Protein AF-A0AAE3GGA7-F1 (afdb_monomer_lite)

Foldseek 3Di:
DCVVPVQAEAEAELDEQDDDPPDPCVRVVSVVVSVCVVVVQVVPADPRHHYHYHYPHPPDDPVPNCPVHD

InterPro domains:
  IPR036514 SGNH hydrolase superfamily [G3DSA:3.40.50.1110] (1-70)

Radius of gyration: 14.79 Å; chains: 1; bounding box: 34×22×38 Å

Secondary structure (DSSP, 8-state):
-TTT-TT--EEEEPPPP---TT-TTHHHHHHHHHHHHHHHHHHH--SSS-EEEE--STT--HHHH-TT--

Organism: NCBI:txid334858

Sequence (70 aa):
MRASNPGMKILVARIIPVEPSGCAACPQRVVALNKAIPGWAAGKSTAQSPITVLDQWTGFTAATDTNAGV

pLDDT: mean 92.8, std 9.89, range [52.69, 98.81]

Structure (mmCIF, N/CA/C/O backbone):
data_AF-A0AAE3GGA7-F1
#
_entry.id   AF-A0AAE3GGA7-F1
#
loop_
_atom_site.group_PDB
_atom_site.id
_atom_site.type_symbol
_atom_site.label_atom_id
_atom_site.label_alt_id
_atom_site.label_comp_id
_atom_site.label_asym_id
_atom_site.label_entity_id
_atom_site.label_seq_id
_atom_site.pdbx_PDB_ins_code
_atom_site.Cartn_x
_atom_site.Cartn_y
_atom_site.Cartn_z
_atom_site.occupancy
_atom_site.B_iso_or_equiv
_atom_site.auth_seq_id
_atom_site.auth_comp_id
_atom_site.auth_asym_id
_atom_site.auth_atom_id
_atom_site.pdbx_PDB_model_num
ATOM 1 N N . MET A 1 1 ? -3.799 -12.257 10.962 1.00 95.31 1 MET A N 1
ATOM 2 C CA . MET A 1 1 ? -3.445 -10.932 11.522 1.00 95.31 1 MET A CA 1
ATOM 3 C C . MET A 1 1 ? -4.423 -10.499 12.615 1.00 95.31 1 MET A C 1
ATOM 5 O O . MET A 1 1 ? -4.173 -10.838 13.763 1.00 95.31 1 MET A O 1
ATOM 9 N N . ARG A 1 2 ? -5.559 -9.855 12.304 1.00 97.94 2 ARG A N 1
ATOM 10 C CA . ARG A 1 2 ? -6.496 -9.338 13.329 1.00 97.94 2 ARG A CA 1
ATOM 11 C C . ARG A 1 2 ? -7.148 -10.400 14.223 1.00 97.94 2 ARG A C 1
ATOM 13 O O . ARG A 1 2 ? -7.452 -10.106 15.365 1.00 97.94 2 ARG A O 1
ATOM 20 N N . ALA A 1 3 ? -7.288 -11.637 13.741 1.00 97.88 3 ALA A N 1
ATOM 21 C CA . ALA A 1 3 ? -7.726 -12.760 14.576 1.00 97.88 3 ALA A CA 1
ATOM 22 C C . ALA A 1 3 ? -6.764 -13.059 15.747 1.00 97.88 3 ALA A C 1
ATOM 24 O O . ALA A 1 3 ? -7.200 -13.549 16.777 1.00 97.88 3 ALA A O 1
ATOM 25 N N . SER A 1 4 ? -5.469 -12.751 15.600 1.00 98.25 4 SER A N 1
ATOM 26 C CA . SER A 1 4 ? -4.462 -12.921 16.658 1.00 98.25 4 SER A CA 1
ATOM 27 C C . SER A 1 4 ? -4.310 -11.666 17.524 1.00 98.25 4 SER A C 1
ATOM 29 O O . SER A 1 4 ? -4.114 -11.782 18.727 1.00 98.25 4 SER A O 1
ATOM 31 N N . ASN A 1 5 ? -4.427 -10.472 16.933 1.00 98.31 5 ASN A N 1
ATOM 32 C CA . ASN A 1 5 ? -4.448 -9.208 17.668 1.00 98.31 5 ASN A CA 1
ATOM 33 C C . ASN A 1 5 ? -5.496 -8.259 17.056 1.00 98.31 5 ASN A C 1
ATOM 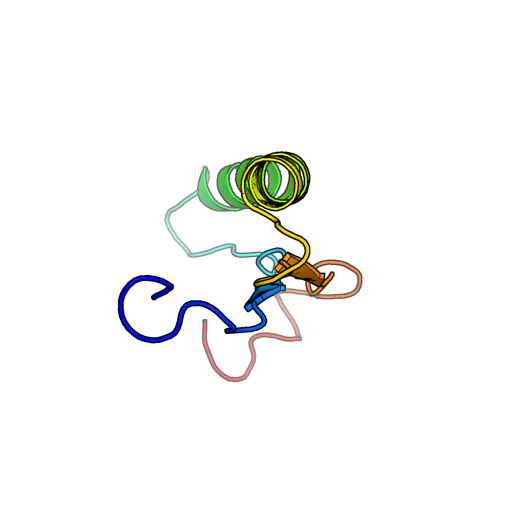35 O O . ASN A 1 5 ? -5.207 -7.613 16.040 1.00 98.31 5 ASN A O 1
ATOM 39 N N . PRO A 1 6 ? -6.691 -8.143 17.667 1.00 97.75 6 PRO A N 1
ATOM 40 C CA . PRO A 1 6 ? -7.758 -7.278 17.165 1.00 97.75 6 PRO A CA 1
ATOM 41 C C . PRO A 1 6 ? -7.410 -5.782 17.146 1.00 97.75 6 PRO A C 1
ATOM 43 O O . PRO A 1 6 ? -8.023 -5.037 16.388 1.00 97.75 6 PRO A O 1
ATOM 46 N N . GLY A 1 7 ? -6.441 -5.337 17.956 1.00 98.44 7 GLY A N 1
ATOM 47 C CA . GLY A 1 7 ? -6.018 -3.936 18.084 1.00 98.44 7 GLY A CA 1
ATOM 48 C C . GLY A 1 7 ? -4.753 -3.570 17.302 1.00 98.44 7 GLY A C 1
ATOM 49 O O . GLY A 1 7 ? -4.154 -2.527 17.559 1.00 98.44 7 GLY A O 1
ATOM 50 N N . MET A 1 8 ? -4.285 -4.424 16.385 1.00 98.56 8 MET A N 1
ATOM 51 C CA . MET A 1 8 ? -3.056 -4.134 15.642 1.00 98.56 8 MET A CA 1
ATOM 52 C C . MET A 1 8 ? -3.191 -2.892 14.757 1.00 98.56 8 MET A C 1
ATOM 54 O O . MET A 1 8 ? -4.221 -2.672 14.121 1.00 98.56 8 MET A O 1
ATOM 58 N N . LYS A 1 9 ? -2.113 -2.118 14.651 1.00 98.50 9 LYS A N 1
ATOM 59 C CA . LYS A 1 9 ? -1.995 -1.011 13.695 1.00 98.50 9 LYS A CA 1
ATOM 60 C C . LYS A 1 9 ? -1.233 -1.517 12.480 1.00 98.50 9 LYS A C 1
ATOM 62 O O . LYS A 1 9 ? -0.223 -2.200 12.639 1.00 98.50 9 LYS A O 1
ATOM 67 N 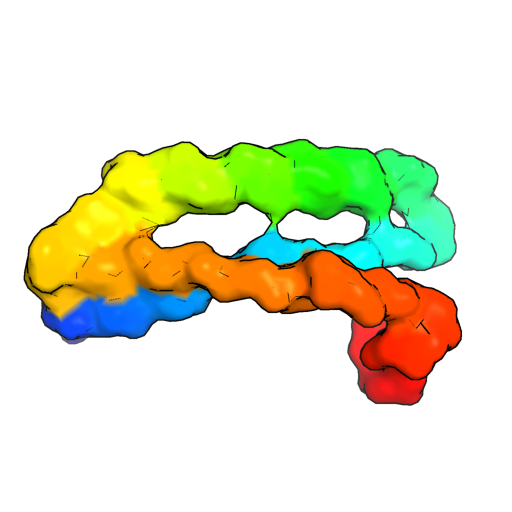N . ILE A 1 10 ? -1.730 -1.225 11.285 1.00 98.50 10 ILE A N 1
ATOM 68 C CA . ILE A 1 10 ? -1.190 -1.783 10.045 1.00 98.50 10 ILE A CA 1
ATOM 69 C C . ILE A 1 10 ? -0.660 -0.636 9.190 1.00 98.50 10 ILE A C 1
ATOM 71 O O . ILE A 1 10 ? -1.376 0.323 8.911 1.00 98.50 10 ILE A O 1
ATOM 75 N N . LEU A 1 11 ? 0.590 -0.754 8.756 1.00 98.38 11 LEU A N 1
ATOM 76 C CA . LEU A 1 11 ? 1.195 0.130 7.767 1.00 98.38 11 LEU A CA 1
ATOM 77 C C . LEU A 1 11 ? 1.337 -0.657 6.467 1.00 98.38 11 LEU A C 1
ATOM 79 O O . LEU A 1 11 ? 1.872 -1.765 6.480 1.00 98.38 11 LEU A O 1
ATOM 83 N N . VAL A 1 12 ? 0.840 -0.111 5.362 1.00 98.06 12 VAL A N 1
ATOM 84 C CA . VAL A 1 12 ? 0.955 -0.738 4.039 1.00 98.06 12 VAL A CA 1
ATOM 85 C C . VAL A 1 12 ? 1.597 0.247 3.086 1.00 98.06 12 VAL A C 1
ATOM 87 O O . VAL A 1 12 ? 1.062 1.323 2.843 1.00 98.06 12 VAL A O 1
ATOM 90 N N . ALA A 1 13 ? 2.748 -0.118 2.540 1.00 97.44 13 ALA A N 1
ATOM 91 C CA . ALA A 1 13 ? 3.421 0.695 1.546 1.00 97.44 13 ALA A CA 1
ATOM 92 C C . ALA A 1 13 ? 2.803 0.491 0.157 1.00 97.44 13 ALA A C 1
ATOM 94 O O . ALA A 1 13 ? 2.435 -0.627 -0.211 1.00 97.44 13 ALA A O 1
ATOM 95 N N . ARG A 1 14 ? 2.764 1.559 -0.645 1.00 97.31 14 ARG A N 1
ATOM 96 C CA . ARG A 1 14 ? 2.864 1.400 -2.099 1.00 97.31 14 ARG A CA 1
ATOM 97 C C . ARG A 1 14 ? 4.168 0.667 -2.401 1.00 97.31 14 ARG A C 1
ATOM 99 O O . ARG A 1 14 ? 5.195 0.954 -1.796 1.00 97.31 14 ARG A O 1
ATOM 106 N N . ILE A 1 15 ? 4.109 -0.295 -3.302 1.00 95.00 15 ILE A N 1
ATOM 107 C CA . ILE A 1 15 ? 5.278 -1.053 -3.742 1.00 95.00 15 ILE A CA 1
ATOM 108 C C . ILE A 1 15 ? 6.195 -0.101 -4.505 1.00 95.00 15 ILE A C 1
ATOM 110 O O . ILE A 1 15 ? 5.673 0.781 -5.175 1.00 95.00 15 ILE A O 1
ATOM 114 N N . ILE A 1 16 ? 7.513 -0.270 -4.401 1.00 94.00 16 ILE A N 1
ATOM 115 C CA . ILE A 1 16 ? 8.528 0.434 -5.205 1.00 94.00 16 ILE A CA 1
ATOM 116 C C . ILE A 1 16 ? 8.433 0.050 -6.697 1.00 94.00 16 ILE A C 1
ATOM 118 O O . ILE A 1 16 ? 7.813 -0.963 -7.025 1.00 94.00 16 ILE A O 1
ATOM 122 N N . PRO A 1 17 ? 9.027 0.816 -7.626 1.00 91.81 17 PRO A N 1
ATOM 123 C CA . PRO A 1 17 ? 9.225 0.375 -9.007 1.00 91.81 17 PRO A CA 1
ATOM 124 C C . PRO A 1 17 ? 9.923 -0.993 -9.092 1.00 91.81 17 PRO A C 1
ATOM 126 O O . PRO A 1 17 ? 10.932 -1.222 -8.432 1.00 91.81 17 PRO A O 1
ATOM 129 N N . VAL A 1 18 ? 9.372 -1.905 -9.904 1.00 86.12 18 VAL A N 1
ATOM 130 C CA . VAL A 1 18 ? 9.884 -3.272 -10.110 1.00 86.12 18 VAL A CA 1
ATOM 131 C C . VAL A 1 18 ? 9.956 -3.551 -11.610 1.00 86.12 18 VAL A C 1
ATOM 133 O O . VAL A 1 18 ? 8.924 -3.613 -12.283 1.00 86.12 18 VAL A O 1
ATOM 136 N N . GLU A 1 19 ? 11.173 -3.742 -12.123 1.00 83.38 19 GLU A N 1
ATOM 137 C CA . GLU A 1 19 ? 11.458 -3.977 -13.547 1.00 83.38 19 GLU A CA 1
ATOM 138 C C . GLU A 1 19 ? 12.372 -5.203 -13.756 1.00 83.38 19 GLU A C 1
ATOM 140 O O . GLU A 1 19 ? 13.525 -5.072 -14.164 1.00 83.38 19 GLU A O 1
ATOM 145 N N . PRO A 1 20 ? 11.904 -6.425 -13.448 1.00 83.75 20 PRO A N 1
ATOM 146 C CA . PRO A 1 20 ? 12.727 -7.616 -13.573 1.00 83.75 20 PRO A CA 1
ATOM 147 C C . PRO A 1 20 ? 12.911 -7.992 -15.045 1.00 83.75 20 PRO A C 1
ATOM 149 O O . PRO A 1 20 ? 11.997 -7.859 -15.872 1.00 83.75 20 PRO A O 1
ATOM 152 N N . SER A 1 21 ? 14.088 -8.530 -15.367 1.00 85.62 21 SER A N 1
ATOM 153 C CA . SER A 1 21 ? 14.365 -9.060 -16.699 1.00 85.62 21 SER A CA 1
ATOM 154 C C . SER A 1 21 ? 13.378 -10.185 -17.041 1.00 85.62 21 SER A C 1
ATOM 156 O O . SER A 1 21 ? 13.071 -11.056 -16.230 1.00 85.62 21 SER A O 1
ATOM 158 N N . GLY A 1 22 ? 12.816 -10.140 -18.252 1.00 90.50 22 GLY A N 1
ATOM 159 C CA . GLY A 1 22 ? 11.861 -11.148 -18.726 1.00 90.50 22 GL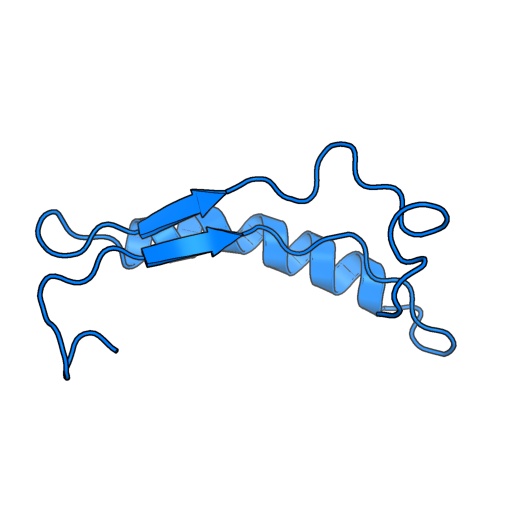Y A CA 1
ATOM 160 C C . GLY A 1 22 ? 10.392 -10.922 -18.340 1.00 90.50 22 GLY A C 1
ATOM 161 O O . GLY A 1 22 ? 9.552 -11.729 -18.731 1.00 90.50 22 GLY A O 1
ATOM 162 N N . CYS A 1 23 ? 10.035 -9.828 -17.651 1.00 91.25 23 CYS A N 1
ATOM 163 C CA . CYS A 1 23 ? 8.632 -9.505 -17.355 1.00 91.25 23 CYS A CA 1
ATOM 164 C C . CYS A 1 23 ? 8.228 -8.088 -17.789 1.00 91.25 23 CYS A C 1
ATOM 166 O O . CYS A 1 23 ? 8.104 -7.173 -16.976 1.00 91.25 23 CYS A O 1
ATOM 168 N N . ALA A 1 24 ? 7.891 -7.922 -19.070 1.00 93.56 24 ALA A N 1
ATOM 169 C CA . ALA A 1 24 ? 7.436 -6.635 -19.609 1.00 93.56 24 ALA A CA 1
ATOM 170 C C . ALA A 1 24 ? 6.141 -6.101 -18.953 1.00 93.56 24 ALA A C 1
ATOM 172 O O . ALA A 1 24 ? 5.906 -4.898 -18.919 1.00 93.56 24 ALA A O 1
ATOM 173 N N . ALA A 1 25 ? 5.289 -6.980 -18.410 1.00 95.38 25 ALA A N 1
ATOM 174 C CA . ALA A 1 25 ? 4.030 -6.584 -17.773 1.00 95.38 25 ALA A CA 1
ATOM 175 C C . ALA A 1 25 ? 4.177 -6.180 -16.293 1.00 95.38 25 ALA A C 1
ATOM 177 O O . ALA A 1 25 ? 3.245 -5.608 -15.724 1.00 95.38 25 ALA A O 1
ATOM 178 N N . CYS A 1 26 ? 5.301 -6.506 -15.646 1.00 92.62 26 CYS A N 1
ATOM 179 C CA . CYS A 1 26 ? 5.488 -6.305 -14.208 1.00 92.62 26 CYS A CA 1
ATOM 180 C C . CYS A 1 26 ? 5.403 -4.829 -13.776 1.00 92.62 26 CYS A C 1
ATOM 182 O O . CYS A 1 26 ? 4.635 -4.562 -12.847 1.00 92.62 26 CYS A O 1
ATOM 184 N N . PRO A 1 27 ? 6.048 -3.864 -14.465 1.00 92.19 27 PRO A N 1
ATOM 185 C CA . PRO A 1 27 ? 5.987 -2.458 -14.062 1.00 92.19 27 PRO A CA 1
ATOM 186 C C . PRO A 1 27 ? 4.545 -1.939 -14.013 1.00 92.19 27 PRO A C 1
ATOM 188 O O . PRO A 1 27 ? 4.100 -1.358 -13.022 1.00 92.19 27 PRO A O 1
ATOM 191 N N . GLN A 1 28 ? 3.752 -2.259 -15.040 1.00 95.56 28 GLN A N 1
ATOM 192 C CA . GLN A 1 28 ? 2.362 -1.814 -15.118 1.00 95.56 28 GLN A CA 1
ATOM 193 C C . GLN A 1 28 ? 1.452 -2.503 -14.093 1.00 95.56 28 GLN A C 1
ATOM 195 O O . GLN A 1 28 ? 0.510 -1.892 -13.582 1.00 95.56 28 GLN A O 1
ATOM 200 N N . ARG A 1 29 ? 1.728 -3.766 -13.747 1.00 96.25 29 ARG A N 1
ATOM 201 C CA . ARG A 1 29 ? 1.010 -4.462 -12.667 1.00 96.25 29 ARG A CA 1
ATOM 202 C C . ARG A 1 29 ? 1.266 -3.805 -11.313 1.00 96.25 29 ARG A C 1
ATOM 204 O O . ARG A 1 29 ? 0.328 -3.690 -10.527 1.00 96.25 29 ARG A O 1
ATOM 211 N N . VAL A 1 30 ? 2.486 -3.327 -11.061 1.00 95.62 30 VAL A N 1
ATOM 212 C CA . VAL A 1 30 ? 2.795 -2.575 -9.838 1.00 95.62 30 VAL A CA 1
ATOM 213 C C . VAL A 1 30 ? 2.050 -1.244 -9.803 1.00 95.62 30 VAL A C 1
ATOM 215 O O . VAL A 1 30 ? 1.434 -0.924 -8.787 1.00 95.62 30 VAL A O 1
ATOM 218 N N . VAL A 1 31 ? 2.007 -0.508 -10.917 1.00 96.31 31 VAL A N 1
ATOM 219 C CA . VAL A 1 31 ? 1.207 0.726 -11.017 1.00 96.31 31 VAL A CA 1
ATOM 220 C C . VAL A 1 31 ? -0.270 0.451 -10.706 1.00 96.31 31 VAL A C 1
ATOM 222 O O . VAL A 1 31 ? -0.884 1.163 -9.906 1.00 96.31 31 VAL A O 1
ATOM 225 N N . ALA A 1 32 ? -0.840 -0.611 -11.283 1.00 98.12 32 ALA A N 1
ATOM 226 C CA . ALA A 1 32 ? -2.226 -1.002 -11.030 1.00 98.12 32 ALA A CA 1
ATOM 227 C C . ALA A 1 32 ? -2.471 -1.373 -9.555 1.00 98.12 32 ALA A C 1
ATOM 229 O O . ALA A 1 32 ? -3.466 -0.939 -8.968 1.00 98.12 32 ALA A O 1
ATOM 230 N N . LEU A 1 33 ? -1.548 -2.114 -8.933 1.00 97.56 33 LEU A N 1
ATOM 231 C CA . LEU A 1 33 ? -1.618 -2.469 -7.516 1.00 97.56 33 LEU A CA 1
ATOM 232 C C . LEU A 1 33 ? -1.533 -1.227 -6.614 1.00 97.56 33 LEU A C 1
ATOM 234 O O . LEU A 1 33 ? -2.378 -1.045 -5.737 1.00 97.56 33 LEU A O 1
ATOM 238 N N . ASN A 1 34 ? -0.581 -0.329 -6.873 1.00 97.94 34 ASN A N 1
ATOM 239 C CA . ASN A 1 34 ? -0.414 0.925 -6.136 1.00 97.94 34 ASN A CA 1
ATOM 240 C C . ASN A 1 34 ? -1.650 1.825 -6.212 1.00 97.94 34 ASN A C 1
ATOM 242 O O . ASN A 1 34 ? -1.990 2.486 -5.226 1.00 97.94 34 ASN A O 1
ATOM 246 N N . LYS A 1 35 ? -2.362 1.808 -7.344 1.00 98.25 35 LYS A N 1
ATOM 247 C CA . LYS A 1 35 ? -3.641 2.508 -7.509 1.00 98.25 35 LYS A CA 1
ATOM 248 C C . LYS A 1 35 ? -4.773 1.876 -6.687 1.00 98.25 35 LYS A C 1
ATOM 250 O O . LYS A 1 35 ? -5.647 2.599 -6.215 1.00 98.25 35 LYS A O 1
ATOM 255 N N . ALA A 1 36 ? -4.763 0.557 -6.494 1.00 98.56 36 ALA A N 1
ATOM 256 C CA . ALA A 1 36 ? -5.791 -0.163 -5.740 1.00 98.56 36 ALA A CA 1
ATOM 257 C C . ALA A 1 36 ? -5.609 -0.082 -4.210 1.00 98.56 36 ALA A C 1
ATOM 259 O O . ALA A 1 36 ? -6.601 -0.101 -3.475 1.00 98.56 36 ALA A O 1
ATOM 260 N N . ILE A 1 37 ? -4.364 0.037 -3.725 1.00 98.56 37 ILE A N 1
ATOM 261 C CA . ILE A 1 37 ? -4.028 0.019 -2.289 1.00 98.56 37 ILE A CA 1
ATOM 262 C C . ILE A 1 37 ? -4.846 1.023 -1.452 1.00 98.56 37 ILE A C 1
ATOM 264 O O . ILE A 1 37 ? -5.396 0.595 -0.437 1.00 98.56 37 ILE A O 1
ATOM 268 N N . PRO A 1 38 ? -5.004 2.311 -1.831 1.00 98.25 38 PRO A N 1
ATOM 269 C CA . PRO A 1 38 ? -5.774 3.261 -1.024 1.00 98.25 38 PRO A CA 1
ATOM 270 C C . PRO A 1 38 ? -7.238 2.853 -0.824 1.00 98.25 38 PRO A C 1
ATOM 272 O O . PRO A 1 38 ? -7.738 2.897 0.299 1.00 98.25 38 PRO A O 1
ATOM 275 N N . GLY A 1 39 ? -7.910 2.404 -1.890 1.00 98.44 39 GLY A N 1
ATOM 276 C CA . GLY A 1 39 ? -9.305 1.960 -1.818 1.00 98.44 39 GLY A CA 1
ATOM 277 C C . GLY A 1 39 ? -9.465 0.694 -0.976 1.00 98.44 39 GLY A C 1
ATOM 278 O O . GLY A 1 39 ? -10.362 0.606 -0.139 1.00 98.44 39 GLY A O 1
ATOM 279 N N . TRP A 1 40 ? -8.546 -0.261 -1.133 1.00 98.56 40 TRP A N 1
ATOM 280 C CA . TRP A 1 40 ? -8.509 -1.462 -0.300 1.00 98.56 40 TRP A CA 1
ATOM 281 C C . TRP A 1 40 ? -8.265 -1.134 1.181 1.00 98.56 40 TRP A C 1
ATOM 283 O O . TRP A 1 40 ? -8.975 -1.650 2.045 1.00 98.56 40 TRP A O 1
ATOM 293 N N . ALA A 1 41 ? -7.305 -0.253 1.480 1.00 98.56 41 ALA A N 1
ATOM 294 C CA . ALA A 1 41 ? -6.971 0.137 2.845 1.00 98.56 41 ALA A CA 1
ATOM 295 C C . ALA A 1 41 ? -8.159 0.836 3.513 1.00 98.56 41 ALA A C 1
ATOM 297 O O . ALA A 1 41 ? -8.542 0.450 4.615 1.00 98.56 41 ALA A O 1
ATOM 298 N N . ALA A 1 42 ? -8.802 1.781 2.822 1.00 98.38 42 ALA A N 1
ATOM 299 C CA . ALA A 1 42 ? -10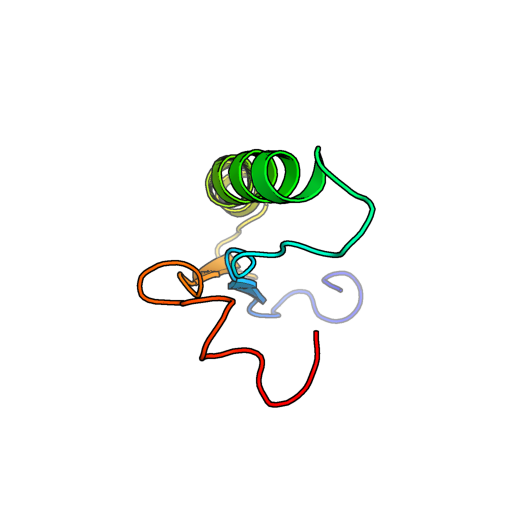.014 2.438 3.306 1.00 98.38 42 ALA A CA 1
ATOM 300 C C . ALA A 1 42 ? -11.141 1.427 3.583 1.00 98.38 42 ALA A C 1
ATOM 302 O O . ALA A 1 42 ? -11.740 1.459 4.654 1.00 98.38 42 ALA A O 1
ATOM 303 N N . GLY A 1 43 ? -11.370 0.469 2.677 1.00 98.50 43 GLY A N 1
ATOM 304 C CA . GLY A 1 43 ? -12.402 -0.564 2.834 1.00 98.50 43 GLY A CA 1
ATOM 305 C C . GLY A 1 43 ? -12.118 -1.614 3.917 1.00 98.50 43 GLY A C 1
ATOM 306 O O . GLY A 1 43 ? -13.000 -2.409 4.248 1.00 98.50 43 GLY A O 1
ATOM 307 N N . LYS A 1 44 ? -10.898 -1.661 4.465 1.00 98.25 44 LYS A N 1
ATOM 308 C CA . LYS A 1 44 ? -10.499 -2.602 5.527 1.00 98.25 44 LYS A CA 1
ATOM 309 C C . LYS A 1 44 ? -10.091 -1.916 6.831 1.00 98.25 44 LYS A C 1
ATOM 311 O O . LYS A 1 44 ? -9.928 -2.617 7.832 1.00 98.25 44 LYS A O 1
ATOM 316 N N . SER A 1 45 ? -9.884 -0.603 6.845 1.00 98.38 45 SER A N 1
ATOM 317 C CA . SER A 1 45 ? -9.484 0.152 8.034 1.00 98.38 45 SER A CA 1
ATOM 318 C C . SER A 1 45 ? -10.645 0.267 9.022 1.00 98.38 45 SER A C 1
ATOM 320 O O . SER A 1 45 ? -11.799 0.406 8.627 1.00 98.38 45 SER A O 1
ATOM 322 N N . THR A 1 46 ? -10.349 0.193 10.318 1.00 98.50 46 THR A N 1
ATOM 323 C CA . THR A 1 46 ? -11.319 0.436 11.396 1.00 98.50 46 THR A CA 1
ATOM 324 C C . THR A 1 46 ? -10.686 1.329 12.455 1.00 98.50 46 THR A C 1
ATOM 326 O O . THR A 1 46 ? -9.462 1.419 12.534 1.00 98.50 46 THR A O 1
ATOM 329 N N . ALA A 1 47 ? -11.495 1.956 13.314 1.00 98.31 47 ALA A N 1
ATOM 330 C CA . ALA A 1 47 ? -10.971 2.762 14.420 1.00 98.31 47 ALA A CA 1
ATOM 331 C C . ALA A 1 47 ? -10.103 1.938 15.396 1.00 98.31 47 ALA A C 1
ATOM 333 O O . ALA A 1 47 ? -9.085 2.422 15.880 1.00 98.31 47 ALA A O 1
ATOM 334 N N . GLN A 1 48 ? -10.474 0.676 15.649 1.00 98.44 48 GLN A N 1
ATOM 335 C CA . GLN A 1 48 ? -9.737 -0.226 16.543 1.00 98.44 48 GLN A CA 1
ATOM 336 C C . GLN A 1 48 ? -8.429 -0.753 15.925 1.00 98.44 48 GLN A C 1
ATOM 338 O O . GLN A 1 48 ? -7.467 -1.011 16.644 1.00 98.44 48 GLN A O 1
ATOM 343 N N . SER A 1 49 ? -8.385 -0.933 14.603 1.00 98.62 49 SER A N 1
ATOM 344 C CA . SER A 1 49 ? -7.229 -1.468 13.881 1.00 98.62 49 SER A CA 1
ATOM 345 C C . SER A 1 49 ? -7.011 -0.667 12.593 1.00 98.62 49 SER A C 1
ATOM 347 O O . SER A 1 49 ? -7.381 -1.126 11.503 1.00 98.62 49 SER A O 1
ATOM 349 N N . PRO A 1 50 ? -6.453 0.551 12.700 1.00 98.69 50 PRO A N 1
ATOM 350 C CA . PRO A 1 50 ? -6.300 1.435 11.556 1.00 98.69 50 PRO A CA 1
ATOM 351 C C . PRO A 1 50 ? -5.262 0.894 10.569 1.00 98.69 50 PRO A C 1
ATOM 353 O O . PRO A 1 50 ? -4.262 0.281 10.961 1.00 98.69 50 PRO A O 1
A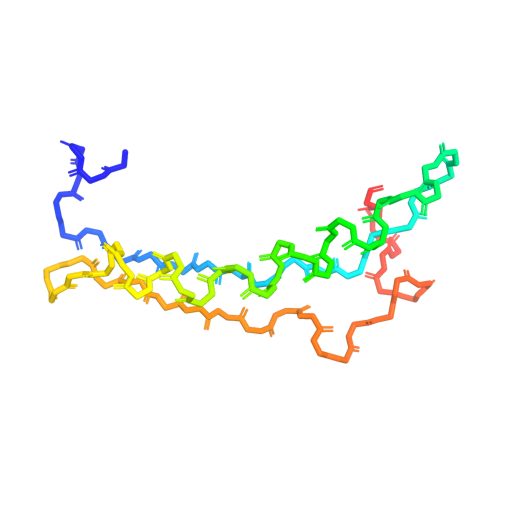TOM 356 N N . ILE A 1 51 ? -5.511 1.149 9.284 1.00 98.81 51 ILE A N 1
ATOM 357 C CA . ILE A 1 51 ? -4.564 0.920 8.192 1.00 98.81 51 ILE A CA 1
ATOM 358 C C . ILE A 1 51 ? -4.109 2.277 7.655 1.00 98.81 51 ILE A C 1
ATOM 360 O O . ILE A 1 51 ? -4.939 3.060 7.192 1.00 98.81 51 ILE A O 1
ATOM 364 N N . THR A 1 52 ? -2.801 2.525 7.670 1.00 98.62 52 THR A N 1
ATOM 365 C CA . THR A 1 52 ? -2.183 3.715 7.068 1.00 98.62 52 THR A CA 1
ATOM 366 C C . THR A 1 52 ? -1.417 3.310 5.818 1.00 98.62 52 THR A C 1
ATOM 368 O O . THR A 1 52 ? -0.591 2.396 5.859 1.00 98.62 52 THR A O 1
ATOM 371 N N . VAL A 1 53 ? -1.682 3.998 4.707 1.00 98.44 53 VAL A N 1
ATOM 372 C CA . VAL A 1 53 ? -0.933 3.805 3.463 1.00 98.44 53 VAL A CA 1
ATOM 373 C C . VAL A 1 53 ? 0.295 4.705 3.468 1.00 98.44 53 VAL A C 1
ATOM 375 O O . VAL A 1 53 ? 0.175 5.906 3.698 1.00 98.44 53 VAL A O 1
ATOM 378 N N . LEU A 1 54 ? 1.461 4.122 3.204 1.00 98.06 54 LEU A N 1
ATOM 379 C CA . LEU A 1 54 ? 2.731 4.831 3.083 1.00 98.06 54 LEU A CA 1
ATOM 380 C C . LEU A 1 54 ? 3.140 4.924 1.614 1.00 98.06 54 LEU A C 1
ATOM 382 O O . LEU A 1 54 ? 2.985 3.964 0.855 1.00 98.06 54 LEU A O 1
ATOM 386 N N . ASP A 1 55 ? 3.673 6.072 1.213 1.00 95.56 55 ASP A N 1
ATOM 387 C CA . ASP A 1 55 ? 4.242 6.244 -0.118 1.00 95.56 55 ASP A CA 1
ATOM 388 C C . ASP A 1 55 ? 5.733 5.905 -0.095 1.00 95.56 55 ASP A C 1
ATOM 390 O O . ASP A 1 55 ? 6.549 6.713 0.330 1.00 95.56 55 ASP A O 1
ATOM 394 N N . GLN A 1 56 ? 6.065 4.693 -0.533 1.00 94.50 56 GLN A N 1
ATOM 395 C CA . GLN A 1 56 ? 7.447 4.266 -0.774 1.00 94.50 56 GLN A CA 1
ATOM 396 C C . GLN A 1 56 ? 7.793 4.296 -2.272 1.00 94.50 56 GLN A C 1
ATOM 398 O O . GLN A 1 56 ? 8.864 3.846 -2.657 1.00 94.50 56 GLN A O 1
ATOM 403 N N . TRP A 1 57 ? 6.885 4.771 -3.130 1.00 94.56 57 TRP A N 1
ATOM 404 C CA . TRP A 1 57 ? 7.077 4.793 -4.580 1.00 94.56 57 TRP A CA 1
ATOM 405 C C . TRP A 1 57 ? 7.687 6.114 -5.042 1.00 94.56 57 TRP A C 1
ATOM 407 O O . TRP A 1 57 ? 8.623 6.125 -5.840 1.00 94.56 57 TRP A O 1
ATOM 417 N N . THR A 1 58 ? 7.135 7.236 -4.578 1.00 94.50 58 THR A N 1
ATOM 418 C CA . THR A 1 58 ? 7.556 8.562 -5.040 1.00 94.50 58 THR A CA 1
ATOM 419 C C . THR A 1 58 ? 9.019 8.818 -4.687 1.00 94.50 58 THR A C 1
ATOM 421 O O . THR A 1 58 ? 9.416 8.697 -3.533 1.00 94.50 58 THR A O 1
ATOM 424 N N . GLY A 1 59 ? 9.812 9.198 -5.691 1.00 92.38 59 GLY A N 1
ATOM 425 C CA . GLY A 1 59 ? 11.242 9.470 -5.532 1.00 92.38 59 GLY A CA 1
ATOM 426 C C . GLY A 1 59 ? 12.142 8.234 -5.596 1.00 92.38 59 GLY A C 1
ATOM 427 O O . GLY A 1 59 ? 13.355 8.408 -5.599 1.00 92.38 59 GLY A O 1
ATOM 428 N N . PHE A 1 60 ? 11.584 7.022 -5.698 1.00 92.19 60 PHE A N 1
ATOM 429 C CA . PHE A 1 60 ? 12.370 5.800 -5.851 1.00 92.19 60 PHE A CA 1
ATOM 430 C C . PHE A 1 60 ? 12.804 5.602 -7.308 1.00 92.19 60 PHE A C 1
ATOM 432 O O . PHE A 1 60 ? 11.980 5.619 -8.226 1.00 92.19 60 PHE A O 1
ATOM 439 N N . THR A 1 61 ? 14.091 5.346 -7.515 1.00 88.75 61 THR A N 1
ATOM 440 C CA . THR A 1 61 ? 14.687 5.045 -8.816 1.00 88.75 61 THR A CA 1
ATOM 441 C C . THR A 1 61 ? 15.195 3.611 -8.817 1.00 88.75 61 THR A C 1
ATOM 443 O O . THR A 1 61 ? 16.225 3.313 -8.220 1.00 88.75 61 THR A O 1
ATOM 446 N N . ALA A 1 62 ? 14.504 2.716 -9.534 1.00 83.94 62 ALA A N 1
ATOM 447 C CA . ALA A 1 62 ? 14.873 1.297 -9.596 1.00 83.94 62 ALA A CA 1
ATOM 448 C C . ALA A 1 62 ? 16.361 1.085 -9.918 1.00 83.94 62 ALA A C 1
ATOM 450 O O . ALA A 1 62 ? 17.025 0.314 -9.245 1.00 83.94 62 ALA A O 1
ATOM 451 N N . ALA A 1 63 ? 16.913 1.823 -10.883 1.00 82.50 63 ALA A N 1
ATOM 452 C CA . ALA A 1 63 ? 18.302 1.656 -11.308 1.00 82.50 63 ALA A CA 1
ATOM 453 C C . ALA A 1 63 ? 19.356 2.005 -10.238 1.00 82.50 63 ALA A C 1
ATOM 455 O O . ALA A 1 63 ? 20.468 1.490 -10.312 1.00 82.50 63 ALA A O 1
ATOM 456 N N . THR A 1 64 ? 19.047 2.888 -9.282 1.00 87.25 64 THR A N 1
ATOM 457 C CA . THR A 1 64 ? 20.025 3.393 -8.299 1.00 87.25 64 THR A CA 1
ATOM 458 C C . THR A 1 64 ? 19.705 3.009 -6.866 1.00 87.25 64 THR A C 1
ATOM 460 O O . THR A 1 64 ? 20.601 3.034 -6.027 1.00 87.25 64 THR A O 1
ATOM 463 N N . ASP A 1 65 ? 18.460 2.637 -6.575 1.00 85.62 65 ASP A N 1
ATOM 464 C CA . ASP A 1 65 ? 17.982 2.455 -5.204 1.00 85.62 65 ASP A CA 1
ATOM 465 C C . ASP A 1 65 ? 17.799 0.968 -4.852 1.00 85.62 65 ASP A C 1
ATOM 467 O O . ASP A 1 65 ? 17.585 0.625 -3.690 1.00 85.62 65 ASP A O 1
ATOM 471 N N . THR A 1 66 ? 17.954 0.057 -5.825 1.00 79.44 66 THR A N 1
ATOM 472 C CA . THR A 1 66 ? 17.905 -1.403 -5.613 1.00 79.44 66 THR A CA 1
ATOM 473 C C . THR A 1 66 ? 19.286 -2.055 -5.507 1.00 79.44 66 THR A C 1
ATOM 475 O O . THR A 1 66 ? 19.410 -3.262 -5.701 1.00 79.44 66 THR A O 1
ATOM 478 N N . ASN A 1 67 ? 20.343 -1.300 -5.181 1.00 66.19 67 ASN A N 1
ATOM 479 C CA . ASN A 1 67 ? 21.725 -1.815 -5.107 1.00 66.19 67 ASN A CA 1
ATOM 480 C C . ASN A 1 67 ? 21.924 -2.951 -4.082 1.00 66.19 67 ASN A C 1
ATOM 482 O O . ASN A 1 67 ? 22.934 -3.646 -4.125 1.00 66.19 67 ASN A O 1
ATOM 486 N N . ALA A 1 68 ? 20.972 -3.143 -3.165 1.00 60.44 68 ALA A N 1
ATOM 487 C CA . ALA A 1 68 ? 20.952 -4.252 -2.211 1.00 60.44 68 ALA A CA 1
ATOM 488 C C . ALA A 1 68 ? 20.252 -5.528 -2.742 1.00 60.44 68 ALA A C 1
ATOM 490 O O . ALA A 1 68 ? 20.191 -6.520 -2.019 1.00 60.44 68 ALA A O 1
ATOM 491 N N . GLY A 1 69 ? 19.759 -5.513 -3.989 1.00 52.69 69 GLY A N 1
ATOM 492 C CA . GLY A 1 69 ? 19.006 -6.595 -4.628 1.00 52.69 69 GLY A CA 1
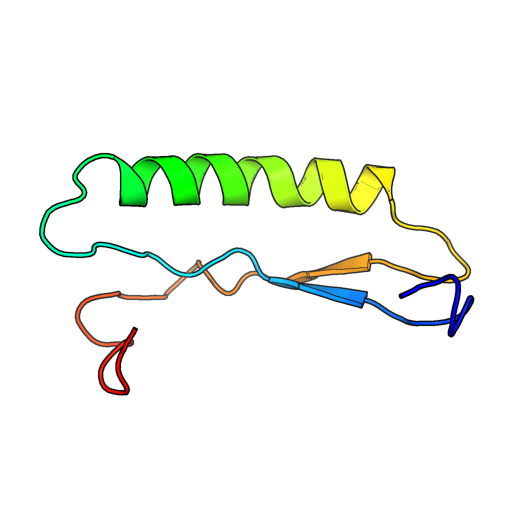ATOM 493 C C . GLY A 1 69 ? 17.491 -6.466 -4.429 1.00 52.69 69 GLY A C 1
ATOM 494 O O . GLY A 1 69 ? 17.020 -6.294 -3.305 1.00 52.69 69 GLY A O 1
ATOM 495 N N . VAL A 1 70 ? 16.737 -6.559 -5.528 1.00 52.97 70 VAL A N 1
ATOM 496 C CA . VAL A 1 70 ? 15.289 -6.845 -5.559 1.00 52.97 70 VAL A CA 1
ATOM 497 C C . VAL A 1 70 ? 15.043 -8.152 -6.292 1.00 52.97 70 VAL A C 1
ATOM 499 O O . VAL A 1 70 ? 15.799 -8.429 -7.250 1.00 52.97 70 VAL A O 1
#